Protein AF-A0A357KW26-F1 (afdb_monomer)

pLDDT: mean 92.05, std 6.43, range [63.09, 97.62]

Mean predicted aligned error: 3.08 Å

Foldseek 3Di:
DDLLVVLVVLCVQLVVCVVVVNLVSNLVSLVVSLVSCVVVVVVVVSVVSVVVNVVSVVD

Solvent-accessible surface area (backbone atoms only — not comparable to full-atom values): 3082 Å² total; per-residue (Å²): 132,61,67,71,58,52,22,52,49,26,43,50,51,11,52,52,24,46,76,70,69,35,58,68,55,16,48,53,26,26,51,56,13,28,54,45,20,56,76,74,67,38,54,72,63,23,50,56,39,48,50,55,50,55,56,59,74,72,106

Structure (mmCIF, N/CA/C/O backbone):
data_AF-A0A357KW26-F1
#
_entry.id   AF-A0A357KW26-F1
#
loop_
_atom_site.group_PDB
_atom_site.id
_atom_site.type_symbol
_atom_site.label_atom_id
_atom_site.label_alt_id
_atom_site.label_comp_id
_atom_site.label_asym_id
_atom_site.label_entity_id
_atom_site.label_seq_id
_atom_site.pdbx_PDB_ins_code
_atom_site.Cartn_x
_atom_site.Cartn_y
_atom_site.Cartn_z
_atom_site.occupancy
_atom_site.B_iso_or_equiv
_atom_site.auth_seq_id
_atom_site.auth_comp_id
_atom_site.auth_asym_id
_atom_site.auth_atom_id
_atom_site.pdbx_PDB_model_num
ATOM 1 N N . GLY A 1 1 ? 4.317 -14.122 -14.825 1.00 66.06 1 GLY A N 1
ATOM 2 C CA . GLY A 1 1 ? 3.389 -12.970 -14.821 1.00 66.06 1 GLY A CA 1
ATOM 3 C C . GLY A 1 1 ? 4.186 -11.681 -14.811 1.00 66.06 1 GLY A C 1
ATOM 4 O O . GLY A 1 1 ? 5.327 -11.707 -14.370 1.00 66.06 1 GLY A O 1
ATOM 5 N N . ARG A 1 2 ? 3.628 -10.580 -15.324 1.00 85.81 2 ARG A N 1
ATOM 6 C CA . ARG A 1 2 ? 4.314 -9.279 -15.344 1.00 85.81 2 ARG A CA 1
ATOM 7 C C . ARG A 1 2 ? 4.417 -8.712 -13.919 1.00 85.81 2 ARG A C 1
ATOM 9 O O . ARG A 1 2 ? 3.378 -8.635 -13.254 1.00 85.81 2 ARG A O 1
ATOM 16 N N . PRO A 1 3 ? 5.612 -8.339 -13.433 1.00 83.44 3 PRO A N 1
ATOM 17 C CA . PRO A 1 3 ? 5.791 -7.862 -12.062 1.00 83.44 3 PRO A CA 1
ATOM 18 C C . PRO A 1 3 ? 5.009 -6.568 -11.793 1.00 83.44 3 PRO A C 1
ATOM 20 O O . PRO A 1 3 ? 4.531 -6.368 -10.679 1.00 83.44 3 PRO A O 1
ATOM 23 N N . GLU A 1 4 ? 4.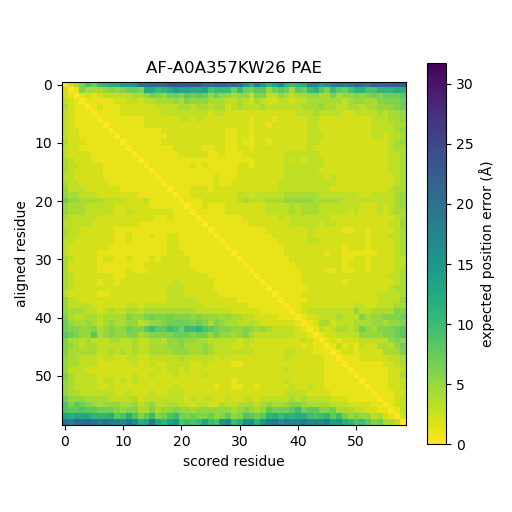755 -5.749 -12.819 1.00 86.94 4 GLU A N 1
ATOM 24 C CA . GLU A 1 4 ? 3.918 -4.548 -12.692 1.00 86.94 4 GLU A CA 1
ATOM 25 C C . GLU A 1 4 ? 2.456 -4.908 -12.394 1.00 86.94 4 GLU A C 1
ATOM 27 O O . GLU A 1 4 ? 1.773 -4.239 -11.619 1.00 86.94 4 GLU A O 1
ATOM 32 N N . GLY A 1 5 ? 1.971 -6.001 -12.992 1.00 91.44 5 GLY A N 1
ATOM 33 C CA . GLY A 1 5 ? 0.642 -6.537 -12.719 1.00 91.44 5 GLY A CA 1
ATOM 34 C C . GLY A 1 5 ? 0.529 -7.022 -11.278 1.00 91.44 5 GLY A C 1
ATOM 35 O O . GLY A 1 5 ? -0.429 -6.682 -10.595 1.00 91.44 5 GLY A O 1
ATOM 36 N N . MET A 1 6 ? 1.534 -7.750 -10.790 1.00 92.00 6 MET A N 1
ATOM 37 C CA . MET A 1 6 ? 1.571 -8.243 -9.411 1.00 92.00 6 MET A CA 1
ATOM 38 C C . MET A 1 6 ? 1.595 -7.095 -8.389 1.00 92.00 6 MET A C 1
ATOM 40 O O . MET A 1 6 ? 0.840 -7.135 -7.421 1.00 92.00 6 MET A O 1
ATOM 44 N N . ALA A 1 7 ? 2.368 -6.033 -8.639 1.00 91.94 7 ALA A N 1
ATOM 45 C CA . ALA A 1 7 ? 2.419 -4.865 -7.758 1.00 91.94 7 ALA A CA 1
ATOM 46 C C . ALA A 1 7 ? 1.059 -4.151 -7.662 1.00 91.94 7 ALA A C 1
ATOM 48 O O . ALA A 1 7 ? 0.608 -3.798 -6.572 1.00 91.94 7 ALA A O 1
ATOM 49 N N . LYS A 1 8 ? 0.349 -4.017 -8.790 1.00 93.38 8 LYS A N 1
ATOM 50 C CA . LYS A 1 8 ? -1.020 -3.474 -8.816 1.00 93.38 8 LYS A CA 1
ATOM 51 C C . LYS A 1 8 ? -2.012 -4.361 -8.061 1.00 93.38 8 LYS A C 1
ATOM 53 O O . LYS A 1 8 ? -2.856 -3.838 -7.340 1.00 93.38 8 LYS A O 1
ATOM 58 N N . GLN A 1 9 ? -1.897 -5.685 -8.182 1.00 95.62 9 GLN A N 1
ATOM 59 C CA . GLN A 1 9 ? -2.747 -6.615 -7.431 1.00 95.62 9 GLN A CA 1
ATOM 60 C C . GLN A 1 9 ? -2.518 -6.494 -5.919 1.00 95.62 9 GLN A C 1
ATOM 62 O O . GLN A 1 9 ? -3.485 -6.417 -5.168 1.00 95.62 9 GLN A O 1
ATOM 67 N N . TYR A 1 10 ? -1.265 -6.388 -5.470 1.00 95.56 10 TYR A N 1
ATOM 68 C CA . TYR A 1 10 ? -0.958 -6.132 -4.059 1.00 95.56 10 TYR A CA 1
ATOM 69 C C . TYR A 1 10 ? -1.518 -4.784 -3.579 1.00 95.56 10 TYR A C 1
ATOM 71 O O . TYR A 1 10 ? -2.111 -4.717 -2.505 1.00 95.56 10 TYR A O 1
ATOM 79 N N . GLY A 1 11 ? -1.439 -3.733 -4.403 1.00 94.75 11 GLY A N 1
ATOM 80 C CA . GLY A 1 11 ? -2.080 -2.444 -4.121 1.00 94.75 11 GLY A CA 1
ATOM 81 C C . GLY A 1 11 ? -3.592 -2.563 -3.886 1.00 94.75 11 GLY A C 1
ATOM 82 O O . GLY A 1 11 ? -4.120 -2.027 -2.909 1.00 94.75 11 GLY A O 1
ATOM 83 N N . ASN A 1 12 ? -4.276 -3.323 -4.743 1.00 95.88 12 ASN A N 1
ATOM 84 C CA . ASN A 1 12 ? -5.711 -3.582 -4.624 1.00 95.88 12 ASN A CA 1
ATOM 85 C C . ASN A 1 12 ? -6.056 -4.389 -3.364 1.00 95.88 12 ASN A C 1
ATOM 87 O O . ASN A 1 12 ? -7.014 -4.045 -2.673 1.00 95.88 12 ASN A O 1
ATOM 91 N N . LEU A 1 13 ? -5.275 -5.426 -3.038 1.00 96.69 13 LEU A N 1
ATOM 92 C CA . LEU A 1 13 ? -5.475 -6.230 -1.826 1.00 96.69 13 LEU A CA 1
ATOM 93 C C . LEU A 1 13 ? -5.370 -5.378 -0.558 1.00 96.69 13 LEU A C 1
ATOM 95 O O . LEU A 1 13 ? -6.228 -5.490 0.315 1.00 96.69 13 LEU A O 1
ATOM 99 N N . GLY A 1 14 ? -4.396 -4.465 -0.490 1.00 96.50 14 GLY A N 1
ATOM 100 C CA . GLY A 1 14 ? -4.290 -3.543 0.642 1.00 96.50 14 GLY A CA 1
ATOM 101 C C . GLY A 1 14 ? -5.497 -2.604 0.759 1.00 96.50 14 GLY A C 1
ATOM 102 O O . GLY A 1 14 ? -5.999 -2.376 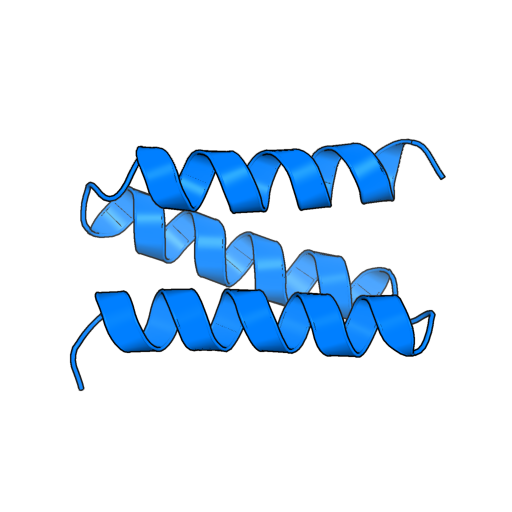1.858 1.00 96.50 14 GLY A O 1
ATOM 103 N N . GLY A 1 15 ? -6.048 -2.146 -0.372 1.00 95.94 15 GLY A N 1
ATOM 104 C CA . GLY A 1 15 ? -7.287 -1.361 -0.399 1.00 95.94 15 GLY A CA 1
ATOM 105 C C . GLY A 1 15 ? -8.505 -2.137 0.104 1.00 95.94 15 GLY A C 1
ATOM 106 O O . GLY A 1 15 ? -9.308 -1.594 0.862 1.00 95.94 15 GLY A O 1
ATOM 107 N N . VAL A 1 16 ? -8.618 -3.418 -0.260 1.00 97.19 16 VAL A N 1
ATOM 108 C CA . VAL A 1 16 ? -9.675 -4.309 0.243 1.00 97.19 16 VAL A CA 1
ATOM 109 C C . VAL A 1 16 ? -9.538 -4.529 1.750 1.00 97.19 16 VAL A C 1
ATOM 111 O O . VAL A 1 16 ? -10.539 -4.447 2.459 1.00 97.19 16 VAL A O 1
ATOM 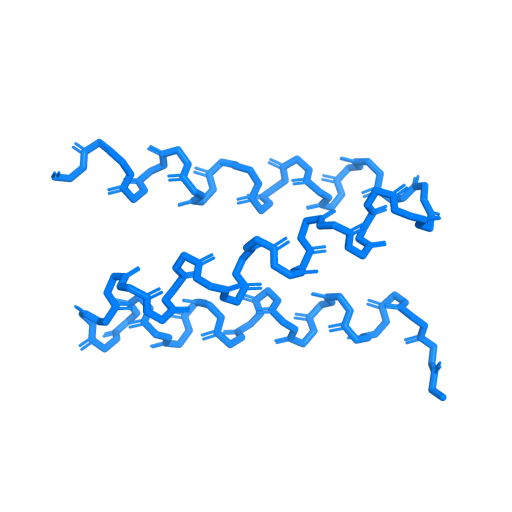114 N N . CYS A 1 17 ? -8.324 -4.761 2.257 1.00 96.56 17 CYS A N 1
ATOM 115 C CA . CYS A 1 17 ? -8.076 -4.869 3.696 1.00 96.56 17 CYS A CA 1
ATOM 116 C C . CYS A 1 17 ? -8.463 -3.579 4.429 1.00 96.56 17 CYS A C 1
ATOM 118 O O . CYS A 1 17 ? -9.231 -3.643 5.389 1.00 96.56 17 CYS A O 1
ATOM 120 N N . ARG A 1 18 ? -8.063 -2.400 3.922 1.00 94.62 18 ARG A N 1
ATOM 121 C CA . ARG A 1 18 ? -8.461 -1.117 4.528 1.00 94.62 18 ARG A CA 1
ATOM 122 C C . ARG A 1 18 ? -9.980 -0.949 4.546 1.00 94.62 18 ARG A C 1
ATOM 124 O O . ARG A 1 18 ? -10.533 -0.552 5.565 1.00 94.62 18 ARG A O 1
ATOM 131 N N . ALA A 1 19 ? -10.668 -1.279 3.452 1.00 94.94 19 ALA A N 1
ATOM 132 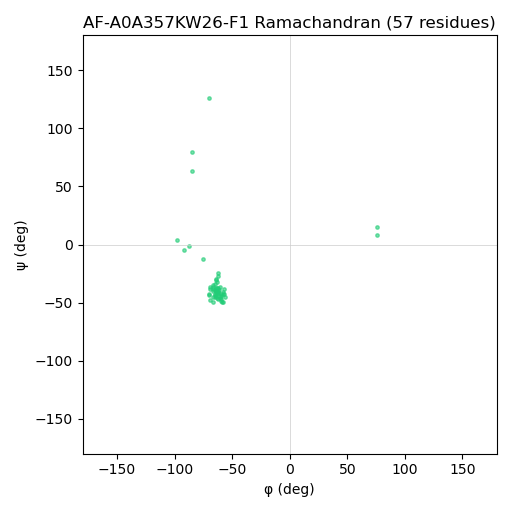C CA . ALA A 1 19 ? -12.129 -1.195 3.376 1.00 94.94 19 ALA A CA 1
ATOM 133 C C . ALA A 1 19 ? -12.842 -2.127 4.374 1.00 94.94 19 ALA A C 1
ATOM 135 O O . ALA A 1 19 ? -13.973 -1.855 4.767 1.00 94.94 19 ALA A O 1
ATOM 136 N N . ARG A 1 20 ? -12.182 -3.210 4.800 1.00 95.44 20 ARG A N 1
ATOM 137 C CA . ARG A 1 20 ? -12.668 -4.139 5.830 1.00 95.44 20 ARG A CA 1
ATOM 138 C C . ARG A 1 20 ? -12.290 -3.724 7.258 1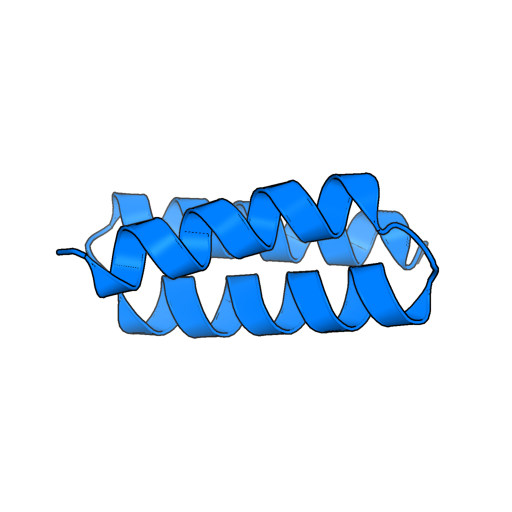.00 95.44 20 ARG A C 1
ATOM 140 O O . ARG A 1 20 ? -12.656 -4.431 8.188 1.00 95.44 20 ARG A O 1
ATOM 147 N N . GLY A 1 21 ? -11.559 -2.620 7.437 1.00 94.38 21 GLY A N 1
ATOM 148 C CA . GLY A 1 21 ? -11.006 -2.209 8.733 1.00 94.38 21 GLY A CA 1
ATOM 149 C C . GLY A 1 21 ? -9.778 -3.016 9.172 1.00 94.38 21 GLY A C 1
ATOM 150 O O . GLY A 1 21 ? -9.307 -2.855 10.293 1.00 94.38 21 GLY A O 1
ATOM 151 N N . ASP A 1 22 ? -9.240 -3.873 8.300 1.00 95.75 22 ASP A N 1
ATOM 152 C CA . ASP A 1 22 ? -8.020 -4.639 8.550 1.00 95.75 22 ASP A CA 1
ATOM 153 C C . ASP A 1 22 ? -6.787 -3.793 8.201 1.00 95.75 22 ASP A C 1
ATOM 155 O O . ASP A 1 22 ? -6.186 -3.898 7.128 1.00 95.75 22 ASP A O 1
ATOM 159 N N . THR A 1 23 ? -6.430 -2.906 9.126 1.00 93.94 23 THR A N 1
ATOM 160 C CA . THR A 1 23 ? -5.269 -2.010 9.029 1.00 93.94 23 THR A CA 1
ATOM 161 C C . THR A 1 23 ? -3.955 -2.793 8.908 1.00 93.94 23 THR A C 1
ATOM 163 O O . THR A 1 23 ? -3.059 -2.388 8.165 1.00 93.94 23 THR A O 1
ATOM 166 N N . ALA A 1 24 ? -3.841 -3.938 9.591 1.00 95.06 24 ALA A N 1
ATOM 167 C CA . ALA A 1 24 ? -2.642 -4.775 9.567 1.00 95.06 24 ALA A CA 1
ATOM 168 C C . ALA A 1 24 ? -2.444 -5.436 8.193 1.00 95.06 24 ALA A C 1
AT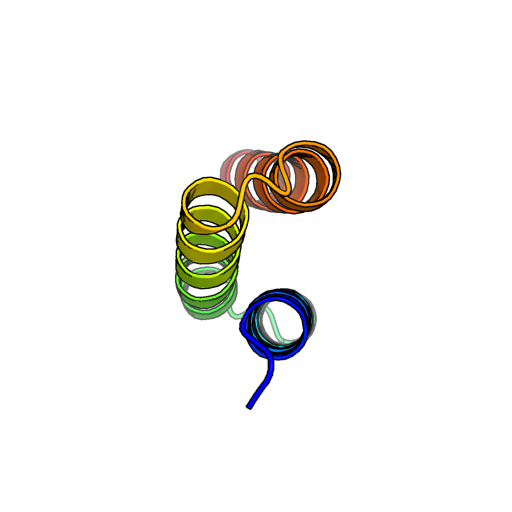OM 170 O O . ALA A 1 24 ? -1.361 -5.337 7.611 1.00 95.06 24 ALA A O 1
ATOM 171 N N . GLY A 1 25 ? -3.500 -6.030 7.632 1.00 95.94 25 GLY A N 1
ATOM 172 C CA . GLY A 1 25 ? -3.473 -6.583 6.280 1.00 95.94 25 GLY A CA 1
ATOM 173 C C . GLY A 1 25 ? -3.258 -5.508 5.216 1.00 95.94 25 GLY A C 1
ATOM 174 O O . GLY A 1 25 ? -2.511 -5.726 4.261 1.00 95.94 25 GLY A O 1
ATOM 175 N N . ALA A 1 26 ? -3.839 -4.316 5.394 1.00 96.75 26 ALA A N 1
ATOM 176 C CA . ALA A 1 26 ? -3.621 -3.192 4.486 1.00 96.75 26 ALA A CA 1
ATOM 177 C C . ALA A 1 26 ? -2.140 -2.793 4.434 1.00 96.75 26 ALA A C 1
ATOM 179 O O . ALA A 1 26 ? -1.577 -2.667 3.343 1.00 96.75 26 ALA A O 1
ATOM 180 N N . ARG A 1 27 ? -1.497 -2.682 5.605 1.00 96.06 27 ARG A N 1
ATOM 181 C CA . ARG A 1 27 ? -0.060 -2.416 5.720 1.00 96.06 27 ARG A CA 1
ATOM 182 C C . ARG A 1 27 ? 0.765 -3.498 5.030 1.00 96.06 27 ARG A C 1
ATOM 184 O O . ARG A 1 27 ? 1.608 -3.158 4.208 1.00 96.06 27 ARG A O 1
ATOM 191 N N . GLU A 1 28 ? 0.506 -4.778 5.301 1.00 96.88 28 GLU A N 1
ATOM 192 C CA . GLU A 1 28 ? 1.280 -5.878 4.706 1.00 96.88 28 GLU A CA 1
ATOM 193 C C . GLU A 1 28 ? 1.238 -5.846 3.168 1.00 96.88 28 GLU A C 1
ATOM 195 O O . GLU A 1 28 ? 2.279 -5.894 2.502 1.00 96.88 28 GLU A O 1
ATOM 200 N N . TRP A 1 29 ? 0.042 -5.731 2.587 1.00 97.62 29 TRP A N 1
ATOM 201 C CA . TRP A 1 29 ? -0.114 -5.750 1.134 1.00 97.62 29 TRP A CA 1
ATOM 202 C C . TRP A 1 29 ? 0.453 -4.503 0.458 1.00 97.62 29 TRP A C 1
ATOM 204 O O . TRP A 1 29 ? 1.084 -4.613 -0.597 1.00 97.62 29 TRP A O 1
ATOM 214 N N . TRP A 1 30 ? 0.293 -3.326 1.063 1.00 96.94 30 TRP A N 1
ATOM 215 C CA . TRP A 1 30 ? 0.885 -2.097 0.541 1.00 96.94 30 TRP A CA 1
ATOM 216 C C . TRP A 1 30 ? 2.406 -2.069 0.673 1.00 96.94 30 TRP A C 1
ATOM 218 O O . TRP A 1 30 ? 3.071 -1.651 -0.273 1.00 96.94 30 TRP A O 1
ATOM 228 N N . THR A 1 31 ? 2.992 -2.611 1.741 1.00 96.19 31 THR A N 1
ATOM 229 C CA . THR A 1 31 ? 4.450 -2.776 1.823 1.00 96.19 31 THR A CA 1
ATOM 230 C C . THR A 1 31 ? 4.970 -3.668 0.693 1.00 96.19 31 THR A C 1
ATOM 232 O O . THR A 1 31 ? 5.862 -3.249 -0.046 1.00 96.19 31 THR A O 1
ATOM 235 N N . ARG A 1 32 ? 4.348 -4.833 0.454 1.00 95.94 32 ARG A N 1
ATOM 236 C CA . ARG A 1 32 ? 4.740 -5.728 -0.654 1.00 95.94 32 ARG A CA 1
ATOM 237 C C . ARG A 1 32 ? 4.584 -5.075 -2.030 1.00 95.94 32 ARG A C 1
ATOM 239 O O . ARG A 1 32 ? 5.423 -5.275 -2.910 1.00 95.94 32 ARG A O 1
ATOM 246 N N . ALA A 1 33 ? 3.520 -4.294 -2.236 1.00 95.88 33 ALA A N 1
ATOM 247 C CA . ALA A 1 33 ? 3.316 -3.541 -3.473 1.00 95.88 33 ALA A CA 1
ATOM 248 C C . ALA A 1 33 ? 4.428 -2.503 -3.684 1.00 95.88 33 ALA A C 1
ATOM 250 O O . ALA A 1 33 ? 4.998 -2.423 -4.773 1.00 95.88 33 ALA A O 1
ATOM 251 N N . LEU A 1 34 ? 4.765 -1.745 -2.636 1.00 95.50 34 LEU A N 1
ATOM 252 C CA . LEU A 1 34 ? 5.801 -0.717 -2.662 1.00 95.50 34 LEU A CA 1
ATOM 253 C C . LEU A 1 34 ? 7.183 -1.305 -2.961 1.00 95.50 34 LEU A C 1
ATOM 255 O O . LEU A 1 34 ? 7.893 -0.786 -3.822 1.00 95.50 34 LEU A O 1
ATOM 259 N N . GLU A 1 35 ? 7.563 -2.394 -2.292 1.00 95.38 35 GLU A N 1
ATOM 260 C CA . GLU A 1 35 ? 8.832 -3.083 -2.541 1.00 95.38 35 GLU A CA 1
ATOM 261 C C . GLU A 1 35 ? 8.944 -3.545 -3.995 1.00 95.38 35 GLU A C 1
ATOM 263 O O . GLU A 1 35 ? 9.981 -3.357 -4.639 1.00 95.38 35 GLU A O 1
ATOM 268 N N . LEU A 1 36 ? 7.856 -4.091 -4.546 1.00 94.25 36 LEU A N 1
ATOM 269 C CA . LEU A 1 36 ? 7.847 -4.557 -5.922 1.00 94.25 36 LEU A CA 1
ATOM 270 C C . LEU A 1 36 ? 7.913 -3.395 -6.917 1.00 94.25 36 LEU A C 1
ATOM 272 O O . LEU A 1 36 ? 8.721 -3.464 -7.839 1.00 94.25 36 LEU A O 1
ATOM 276 N N . PHE A 1 37 ? 7.152 -2.313 -6.701 1.00 94.19 37 PHE A N 1
ATOM 277 C CA . PHE A 1 37 ? 7.231 -1.090 -7.509 1.00 94.19 37 PHE A CA 1
ATOM 278 C C . PHE A 1 37 ? 8.638 -0.479 -7.493 1.00 94.19 37 PHE A C 1
ATOM 280 O O . PHE A 1 37 ? 9.146 -0.092 -8.546 1.00 94.19 37 PHE A O 1
ATOM 287 N N . ARG A 1 38 ? 9.313 -0.461 -6.335 1.00 93.62 38 ARG A N 1
ATOM 288 C CA . ARG A 1 38 ? 10.711 -0.013 -6.217 1.00 93.62 38 ARG A CA 1
ATOM 289 C C . ARG A 1 38 ? 11.663 -0.913 -6.997 1.00 93.62 38 ARG A C 1
ATOM 291 O O . ARG A 1 38 ? 12.519 -0.407 -7.716 1.00 93.62 38 ARG A O 1
ATOM 298 N N . ARG A 1 39 ? 11.496 -2.236 -6.903 1.00 93.44 39 ARG A N 1
ATOM 299 C CA . ARG A 1 39 ? 12.351 -3.215 -7.593 1.00 93.44 39 ARG A CA 1
ATOM 300 C C . ARG A 1 39 ? 12.276 -3.107 -9.118 1.00 93.44 39 ARG A C 1
ATOM 302 O O . ARG A 1 39 ? 13.268 -3.378 -9.784 1.00 93.44 39 ARG A O 1
ATOM 309 N N . ILE A 1 40 ? 11.124 -2.722 -9.664 1.00 93.00 40 ILE A N 1
ATOM 310 C CA . ILE A 1 40 ? 10.911 -2.574 -11.115 1.00 93.00 40 ILE A CA 1
ATOM 311 C C . ILE A 1 40 ? 11.048 -1.128 -11.620 1.00 93.00 40 ILE A C 1
ATOM 313 O O . ILE A 1 40 ? 10.797 -0.877 -12.794 1.00 93.00 40 ILE A O 1
ATOM 317 N N . GLY A 1 41 ? 11.416 -0.174 -10.757 1.00 91.94 41 GLY A N 1
ATOM 318 C CA . GLY A 1 41 ? 11.599 1.236 -11.132 1.00 91.94 41 GLY A CA 1
ATOM 319 C C . GLY A 1 41 ? 10.304 2.033 -11.346 1.00 91.94 41 GLY A C 1
ATOM 32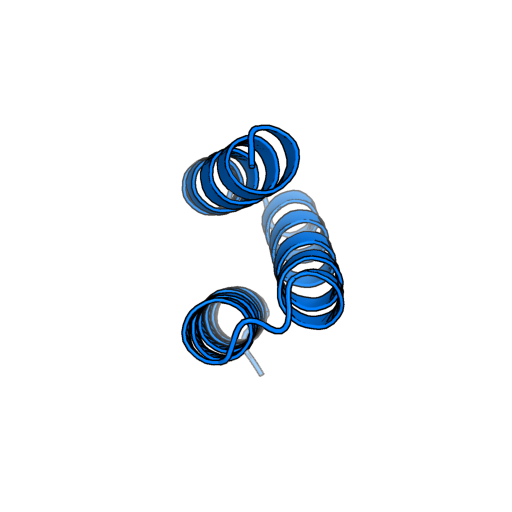0 O O . GLY A 1 41 ? 10.339 3.134 -11.890 1.00 91.94 41 GLY A O 1
ATOM 321 N N . MET A 1 42 ? 9.155 1.518 -10.903 1.00 91.38 42 MET A N 1
ATOM 322 C CA . MET A 1 42 ? 7.852 2.192 -10.977 1.00 91.38 42 MET A CA 1
ATOM 323 C C . MET A 1 42 ? 7.638 3.132 -9.786 1.00 91.38 42 MET A C 1
ATOM 325 O O . MET A 1 42 ? 6.750 2.959 -8.949 1.00 91.38 42 MET A O 1
ATOM 329 N N . THR A 1 43 ? 8.486 4.153 -9.694 1.00 86.06 43 THR A N 1
ATOM 330 C CA . THR A 1 43 ? 8.510 5.094 -8.566 1.00 86.06 43 THR A CA 1
ATOM 331 C C . THR A 1 43 ? 7.219 5.910 -8.447 1.00 86.06 43 THR A C 1
ATOM 333 O O . THR A 1 43 ? 6.810 6.254 -7.339 1.00 86.06 43 THR A O 1
ATOM 336 N N . ARG A 1 44 ? 6.537 6.194 -9.568 1.00 87.31 44 ARG A N 1
ATOM 337 C CA . ARG A 1 44 ? 5.270 6.944 -9.573 1.00 87.31 44 ARG A CA 1
ATOM 338 C C . ARG A 1 44 ? 4.155 6.156 -8.886 1.00 87.31 44 ARG A C 1
ATOM 340 O O . ARG A 1 44 ? 3.476 6.690 -8.014 1.00 87.31 44 ARG A O 1
ATOM 347 N N . GLU A 1 45 ? 3.985 4.895 -9.260 1.00 86.00 45 GLU A N 1
ATOM 348 C CA . GLU A 1 45 ? 3.017 3.983 -8.658 1.00 86.00 45 GLU A CA 1
ATOM 349 C C . GLU A 1 45 ? 3.383 3.661 -7.205 1.00 86.00 45 GLU A C 1
ATOM 351 O O . GLU A 1 45 ? 2.510 3.684 -6.339 1.00 86.00 45 GLU A O 1
ATOM 356 N N . GLY A 1 46 ? 4.673 3.467 -6.909 1.00 90.12 46 GLY A N 1
ATOM 357 C CA . GLY A 1 46 ? 5.162 3.318 -5.537 1.00 90.12 46 GLY A CA 1
ATOM 358 C C . GLY A 1 46 ? 4.810 4.516 -4.648 1.00 90.12 46 GLY A C 1
ATOM 359 O O . GLY A 1 46 ? 4.399 4.335 -3.506 1.00 90.12 46 GLY A O 1
ATOM 360 N N . GLY A 1 47 ? 4.870 5.741 -5.179 1.00 91.81 47 GLY A N 1
ATOM 361 C CA . GLY A 1 47 ? 4.488 6.950 -4.445 1.00 91.81 47 GLY A CA 1
ATOM 362 C C . GLY A 1 47 ? 3.007 7.006 -4.050 1.00 91.81 47 GLY A C 1
ATOM 363 O O . GLY A 1 47 ? 2.675 7.577 -3.013 1.00 91.81 47 GLY A O 1
ATOM 364 N N . LEU A 1 48 ? 2.108 6.394 -4.831 1.00 91.44 48 LEU A N 1
ATOM 365 C CA . LEU A 1 48 ? 0.691 6.279 -4.457 1.00 91.44 48 LEU A CA 1
ATOM 366 C C . LEU A 1 48 ? 0.505 5.319 -3.282 1.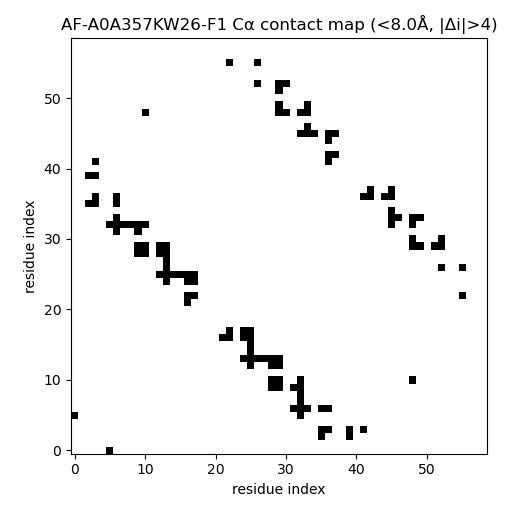00 91.44 48 LEU A C 1
ATOM 368 O O . LEU A 1 48 ? -0.227 5.626 -2.346 1.00 91.44 48 LEU A O 1
ATOM 372 N N . VAL A 1 49 ? 1.211 4.190 -3.317 1.00 92.94 49 VAL A N 1
ATOM 373 C CA . VAL A 1 49 ? 1.179 3.195 -2.242 1.00 92.94 49 VAL A CA 1
ATOM 374 C C . VAL A 1 49 ? 1.768 3.754 -0.948 1.00 92.94 49 VAL A C 1
ATOM 376 O O . VAL A 1 49 ? 1.212 3.523 0.121 1.00 92.94 49 VAL A O 1
ATOM 379 N N . GLN A 1 50 ? 2.844 4.540 -1.041 1.00 92.69 50 GLN A N 1
ATOM 380 C CA . GLN A 1 50 ? 3.435 5.204 0.120 1.00 92.69 50 GLN A CA 1
ATOM 381 C C . GLN A 1 50 ? 2.440 6.152 0.795 1.00 92.69 50 GLN A C 1
ATOM 383 O O . GLN A 1 50 ? 2.276 6.080 2.006 1.00 92.69 50 GLN A O 1
ATOM 388 N N . LYS A 1 51 ? 1.701 6.960 0.020 1.00 94.50 51 LYS A N 1
ATOM 389 C CA . LYS A 1 51 ? 0.656 7.828 0.584 1.00 94.50 51 LYS A CA 1
ATOM 390 C C . LYS A 1 51 ? -0.396 7.034 1.355 1.00 94.50 51 LYS A C 1
ATOM 392 O O . LYS A 1 51 ? -0.776 7.437 2.442 1.00 94.50 51 LYS A O 1
ATOM 397 N N . TRP A 1 52 ? -0.832 5.892 0.825 1.00 92.81 52 TRP A N 1
ATOM 398 C CA . TRP A 1 52 ? -1.804 5.047 1.521 1.00 92.81 52 TRP A CA 1
ATOM 399 C C . TRP A 1 52 ? -1.268 4.458 2.832 1.00 92.81 52 TRP A C 1
ATOM 401 O O . TRP A 1 52 ? -2.037 4.318 3.782 1.00 92.81 52 TRP A O 1
ATOM 411 N N . LEU A 1 53 ? 0.029 4.136 2.896 1.00 93.44 53 LEU A N 1
ATOM 412 C CA . LEU A 1 53 ? 0.699 3.743 4.139 1.00 93.44 53 LEU A CA 1
ATOM 413 C C . LEU A 1 53 ? 0.766 4.911 5.130 1.00 93.44 53 LEU A C 1
ATOM 415 O O . LEU A 1 53 ? 0.415 4.730 6.291 1.00 93.44 53 LEU A O 1
ATOM 419 N N . ASP A 1 54 ? 1.133 6.107 4.666 1.00 94.50 54 ASP A N 1
ATOM 420 C CA . ASP A 1 54 ? 1.181 7.306 5.509 1.00 94.50 54 ASP A CA 1
ATOM 421 C C . ASP A 1 54 ? -0.210 7.663 6.070 1.00 94.50 54 ASP A C 1
ATOM 423 O O . ASP A 1 54 ? -0.323 8.084 7.218 1.00 94.50 54 ASP A O 1
ATOM 427 N N . ASP A 1 55 ? -1.278 7.477 5.284 1.00 91.88 55 ASP A N 1
ATOM 428 C CA . ASP A 1 55 ? -2.666 7.661 5.729 1.00 91.88 55 ASP A CA 1
ATOM 429 C C . ASP A 1 55 ? -3.091 6.625 6.788 1.00 91.88 55 ASP A C 1
ATOM 431 O O . ASP A 1 55 ? -3.855 6.967 7.685 1.00 91.88 55 ASP A O 1
ATOM 435 N N . LEU A 1 56 ? -2.603 5.375 6.721 1.00 88.69 56 LEU A N 1
ATOM 436 C CA . LEU A 1 56 ? -2.867 4.365 7.763 1.00 88.69 56 LEU A CA 1
ATOM 437 C C . LEU A 1 56 ? -2.210 4.728 9.095 1.00 88.69 56 LEU A C 1
ATOM 439 O O . LEU A 1 56 ? -2.798 4.477 10.139 1.00 88.69 56 LEU A O 1
ATOM 443 N N . ASP A 1 57 ? -0.995 5.280 9.062 1.00 83.50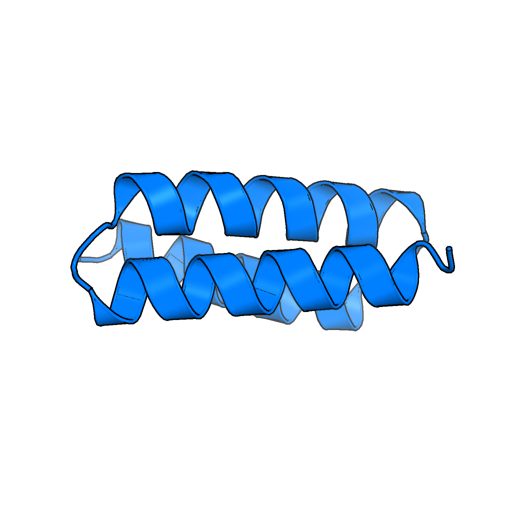 57 ASP A N 1
ATOM 444 C CA . ASP A 1 57 ? -0.236 5.658 10.264 1.00 83.50 57 ASP A CA 1
ATOM 445 C C . ASP A 1 57 ? -0.755 6.940 10.939 1.00 83.50 57 ASP A C 1
ATOM 447 O O . ASP A 1 57 ? -0.364 7.246 12.063 1.00 83.50 57 ASP A O 1
ATOM 451 N N . ARG A 1 58 ? -1.623 7.704 10.264 1.00 79.44 58 ARG A N 1
ATOM 452 C CA . ARG A 1 58 ? -2.258 8.921 10.804 1.00 79.44 58 ARG A CA 1
ATOM 453 C C . ARG A 1 58 ? -3.611 8.671 11.482 1.00 79.44 58 ARG A C 1
ATOM 455 O O . ARG A 1 58 ? -4.199 9.636 11.970 1.00 79.44 58 ARG A O 1
ATOM 462 N N . GLY A 1 59 ? -4.113 7.435 11.441 1.00 63.09 59 GLY A N 1
ATOM 463 C CA . GLY A 1 59 ? -5.394 7.019 12.024 1.00 63.09 59 GLY A CA 1
ATOM 464 C C . GLY A 1 59 ? -5.326 6.709 13.511 1.00 63.09 59 GLY A C 1
ATOM 465 O O . GLY A 1 59 ? -4.251 6.278 13.982 1.00 63.09 59 GLY A O 1
#

Secondary structure (DSSP, 8-state):
--HHHHHHHHHHHHHHHHHTT-HHHHHHHHHHHHHHHHHTT-HHHHHHHHHHHHHHHT-

Radius of gyration: 10.64 Å; Cα contacts (8 Å, |Δi|>4): 63; chains: 1; bounding box: 25×22×27 Å

Sequence (59 aa):
GRPEGMAKQYGNLGGVCRARGDTAGAREWWTRALELFRRIGMTREGGLVQKWLDDLDRG

Nearest PDB structures (foldseek):
  2w2u-assembly1_A  TM=6.929E-01  e=7.816E-02  Sulfolobus acidocaldarius
  8upa-assembly2_C  TM=9.327E-01  e=4.868E-01  synthetic construct
  8uos-assembly2_B  TM=8.379E-01  e=1.038E+00  synthetic construct
  8pkp-assembly1_O  TM=8.025E-01  e=1.830E+00  Homo sapiens
  2a9u-assembly1_A  TM=7.069E-01  e=8.587E-01  Homo sapiens